Protein AF-A0ABC9BM10-F1 (afdb_monomer_lite)

InterPro domains:
  IPR013746 Hydroxymethylglutaryl-coenzyme A synthase, C-terminal domain [PF08540] (1-40)
  IPR016039 Thiolase-like [G3DSA:3.40.47.10] (1-42)

Organism: NCBI:txid240449

Structure (mmCIF, N/CA/C/O backbone):
data_AF-A0ABC9BM10-F1
#
_entry.id   AF-A0ABC9BM10-F1
#
loop_
_atom_site.group_PDB
_atom_site.id
_atom_site.type_symbol
_atom_site.label_atom_id
_atom_site.label_alt_id
_atom_site.label_comp_id
_atom_site.label_asym_id
_atom_site.label_entity_id
_atom_site.label_seq_id
_atom_site.pdbx_PDB_ins_code
_atom_site.Cartn_x
_atom_site.Cartn_y
_atom_site.Cartn_z
_atom_site.occupancy
_atom_site.B_iso_or_equiv
_atom_site.auth_seq_id
_atom_site.auth_comp_id
_atom_site.auth_asym_id
_atom_site.auth_atom_id
_atom_site.pdbx_PDB_model_num
ATOM 1 N N . MET A 1 1 ? 2.348 -15.339 -2.060 1.00 54.22 1 MET A N 1
ATOM 2 C CA . MET A 1 1 ? 3.045 -14.092 -1.654 1.00 54.22 1 MET A CA 1
ATOM 3 C C . MET A 1 1 ? 4.290 -13.814 -2.501 1.00 54.22 1 MET A C 1
ATOM 5 O O . MET A 1 1 ? 4.700 -12.663 -2.558 1.00 54.22 1 MET A O 1
ATOM 9 N N . GLU A 1 2 ? 4.836 -14.809 -3.210 1.00 70.31 2 GLU A N 1
ATOM 10 C CA . GLU A 1 2 ? 6.113 -14.702 -3.936 1.00 70.31 2 GLU A CA 1
ATOM 11 C C . GLU A 1 2 ? 6.107 -13.839 -5.204 1.00 70.31 2 GLU A C 1
ATOM 13 O O . GLU A 1 2 ? 7.055 -13.097 -5.412 1.00 70.31 2 GLU A O 1
ATOM 18 N N . HIS A 1 3 ? 5.044 -13.823 -6.016 1.00 69.06 3 HIS A N 1
ATOM 19 C CA . HIS A 1 3 ? 5.087 -13.136 -7.325 1.00 69.0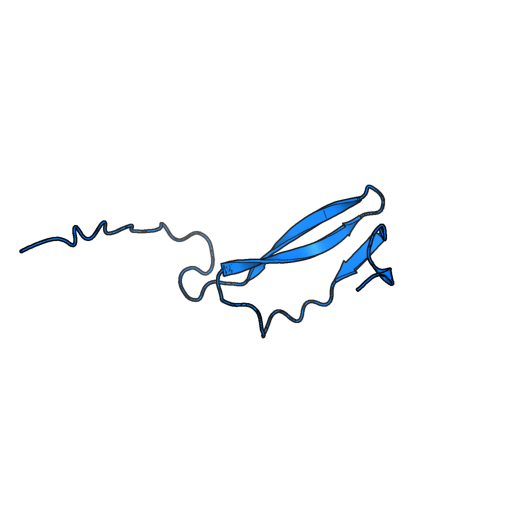6 3 HIS A CA 1
ATOM 20 C C . HIS A 1 3 ? 5.228 -11.605 -7.277 1.00 69.06 3 HIS A C 1
ATOM 22 O O . HIS A 1 3 ? 5.366 -10.969 -8.316 1.00 69.06 3 HIS A O 1
ATOM 28 N N . ARG A 1 4 ? 5.148 -10.992 -6.090 1.00 66.56 4 ARG A N 1
ATOM 29 C CA . ARG A 1 4 ? 5.294 -9.537 -5.924 1.00 66.56 4 ARG A CA 1
ATOM 30 C C . ARG A 1 4 ? 6.607 -9.132 -5.262 1.00 66.56 4 ARG A C 1
ATOM 32 O O . ARG A 1 4 ? 6.865 -7.937 -5.147 1.00 66.56 4 ARG A O 1
ATOM 39 N N . TYR A 1 5 ? 7.424 -10.089 -4.825 1.00 75.25 5 TYR A N 1
ATOM 40 C CA . TYR A 1 5 ? 8.752 -9.781 -4.308 1.00 75.25 5 TYR A CA 1
ATOM 41 C C . TYR A 1 5 ? 9.677 -9.435 -5.477 1.00 75.25 5 TYR A C 1
ATOM 43 O O . TYR A 1 5 ? 9.858 -10.233 -6.388 1.00 75.25 5 TYR A O 1
ATOM 51 N N . GLY A 1 6 ? 10.213 -8.212 -5.474 1.00 80.00 6 GLY A N 1
ATOM 52 C CA . GLY A 1 6 ? 11.063 -7.694 -6.554 1.00 80.00 6 GLY A CA 1
ATOM 53 C C . GLY A 1 6 ? 10.309 -7.098 -7.747 1.00 80.00 6 GLY A C 1
ATOM 54 O O . GLY A 1 6 ? 10.943 -6.586 -8.665 1.00 80.00 6 GLY A O 1
ATOM 55 N N . ALA A 1 7 ? 8.972 -7.106 -7.735 1.00 83.88 7 ALA A N 1
ATOM 56 C CA . 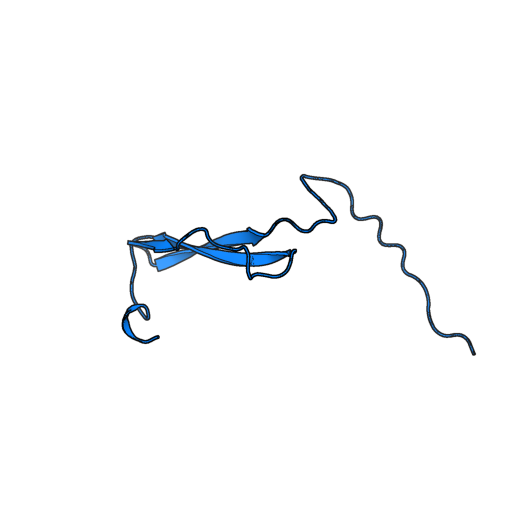ALA A 1 7 ? 8.194 -6.397 -8.744 1.00 83.88 7 ALA A CA 1
ATOM 57 C C . ALA A 1 7 ? 8.359 -4.874 -8.579 1.00 83.88 7 ALA A C 1
ATOM 59 O O . ALA A 1 7 ? 8.497 -4.364 -7.466 1.00 83.88 7 ALA A O 1
ATOM 60 N N . LYS A 1 8 ? 8.313 -4.146 -9.693 1.00 86.75 8 LYS A N 1
ATOM 61 C CA . LYS A 1 8 ? 8.362 -2.680 -9.755 1.00 86.75 8 LYS A CA 1
ATOM 62 C C . LYS A 1 8 ? 7.347 -2.189 -10.777 1.00 86.75 8 LYS A C 1
ATOM 64 O O . LYS A 1 8 ? 6.870 -2.992 -11.572 1.00 86.75 8 LYS A O 1
ATOM 69 N N . ASP A 1 9 ? 7.062 -0.892 -10.763 1.00 88.88 9 ASP A N 1
ATOM 70 C CA . ASP A 1 9 ? 6.099 -0.275 -11.683 1.00 88.88 9 ASP A CA 1
ATOM 71 C C . ASP A 1 9 ? 4.682 -0.863 -11.546 1.00 88.88 9 ASP A C 1
ATOM 73 O O . ASP A 1 9 ? 4.090 -1.398 -12.478 1.00 88.88 9 ASP A O 1
ATOM 77 N N . PHE A 1 10 ? 4.143 -0.822 -10.325 1.00 87.31 10 PHE A N 1
ATOM 78 C CA . PHE A 1 10 ? 2.787 -1.297 -10.057 1.00 87.31 10 PHE A CA 1
ATOM 79 C C . PHE A 1 10 ? 2.047 -0.409 -9.057 1.00 87.31 10 PHE A C 1
ATOM 81 O O . PHE A 1 10 ? 2.626 0.133 -8.109 1.00 87.31 10 PHE A O 1
ATOM 88 N N . GLU A 1 11 ? 0.731 -0.317 -9.238 1.00 88.25 11 GLU A N 1
ATOM 89 C CA . GLU A 1 11 ? -0.196 0.290 -8.283 1.00 88.25 11 GLU A CA 1
ATOM 90 C C . GLU A 1 11 ? -0.917 -0.814 -7.499 1.00 88.25 11 GLU A C 1
ATOM 92 O O . GLU A 1 11 ? -1.306 -1.852 -8.042 1.00 88.25 11 GLU A O 1
ATOM 97 N N . ARG A 1 12 ? -1.055 -0.631 -6.186 1.00 83.94 12 ARG A N 1
ATOM 98 C CA . ARG A 1 12 ? -1.780 -1.552 -5.312 1.00 83.94 12 ARG A CA 1
ATOM 99 C C . ARG A 1 12 ? -3.246 -1.124 -5.235 1.00 83.94 12 ARG A C 1
ATOM 101 O O . ARG A 1 12 ? -3.547 0.063 -5.157 1.00 83.94 12 ARG A O 1
ATOM 108 N N . SER A 1 13 ? -4.148 -2.110 -5.237 1.00 78.94 13 SER A N 1
ATOM 109 C CA . SER A 1 13 ? -5.586 -1.874 -5.060 1.00 78.94 13 SER A CA 1
ATOM 110 C C . SER A 1 13 ? -5.856 -1.054 -3.795 1.00 78.94 13 SER A C 1
ATOM 112 O O . SER A 1 13 ? -5.241 -1.291 -2.754 1.00 78.94 13 SER A O 1
ATOM 114 N N . LYS A 1 14 ? -6.771 -0.089 -3.909 1.00 75.56 14 LYS A N 1
ATOM 115 C CA . LYS A 1 14 ? -7.092 0.913 -2.879 1.00 75.56 14 LYS A CA 1
ATOM 116 C C . LYS A 1 14 ? -8.060 0.404 -1.810 1.00 75.56 14 LYS A C 1
ATOM 118 O O . LYS A 1 14 ? -8.458 1.184 -0.945 1.00 75.56 14 LYS A O 1
ATOM 123 N N . ASP A 1 15 ? -8.435 -0.874 -1.854 1.00 83.06 15 ASP A N 1
ATOM 124 C CA . ASP A 1 15 ? -9.257 -1.457 -0.800 1.00 83.06 15 ASP A CA 1
ATOM 125 C C . ASP A 1 15 ? -8.462 -1.502 0.513 1.00 83.06 15 ASP A C 1
ATOM 127 O O . ASP A 1 15 ? -7.521 -2.275 0.693 1.00 83.06 15 ASP A O 1
ATOM 131 N N . THR A 1 16 ? -8.813 -0.583 1.408 1.00 85.25 16 THR A N 1
ATOM 132 C CA . THR A 1 16 ? -8.196 -0.392 2.730 1.00 85.25 16 THR A CA 1
ATOM 133 C C . THR A 1 16 ? -9.223 -0.550 3.845 1.00 85.25 16 THR A C 1
ATOM 135 O O . THR A 1 16 ? -8.959 -0.221 5.001 1.00 85.25 16 THR A O 1
ATOM 138 N N . SER A 1 17 ? -10.396 -1.083 3.499 1.00 85.25 17 SER A N 1
ATOM 139 C CA . SER A 1 17 ? -11.554 -1.261 4.373 1.00 85.25 17 SER A CA 1
ATOM 140 C C . SER A 1 17 ? -11.229 -2.140 5.583 1.00 85.25 17 SER A C 1
ATOM 142 O O . SER A 1 17 ? -11.663 -1.852 6.694 1.00 85.25 17 SER A O 1
ATOM 144 N N . LEU A 1 18 ? -10.393 -3.164 5.379 1.00 89.75 18 LEU A N 1
ATOM 145 C CA . LEU A 1 18 ? -9.938 -4.090 6.422 1.00 89.75 18 LEU A CA 1
ATOM 146 C C . LEU A 1 18 ? -8.779 -3.550 7.270 1.00 89.75 18 LEU A C 1
ATOM 148 O O . LEU A 1 18 ? -8.387 -4.184 8.248 1.00 89.75 18 LEU A O 1
ATOM 152 N N . LEU A 1 19 ? -8.193 -2.409 6.898 1.00 88.88 19 LEU A N 1
ATOM 153 C CA . LEU A 1 19 ? -7.098 -1.829 7.662 1.00 88.88 19 LEU A CA 1
ATOM 154 C C . LEU A 1 19 ? -7.652 -0.996 8.826 1.00 88.88 19 LEU A C 1
ATOM 156 O O . LEU A 1 19 ? -8.590 -0.208 8.639 1.00 88.88 19 LEU A O 1
ATOM 160 N N . PRO A 1 20 ? -7.058 -1.106 10.023 1.00 88.56 20 PRO A N 1
ATOM 161 C CA . PRO A 1 20 ? -7.376 -0.207 11.119 1.00 88.56 20 PRO A CA 1
ATOM 162 C C . PRO A 1 20 ? -7.150 1.272 10.742 1.00 88.56 20 PRO A C 1
ATOM 164 O O . PRO A 1 20 ? -6.274 1.591 9.927 1.00 88.56 20 PRO A O 1
ATOM 167 N N . PRO A 1 21 ? -7.940 2.209 11.300 1.00 89.44 21 PRO A N 1
ATOM 168 C CA . PRO A 1 21 ? -7.699 3.640 11.137 1.00 89.44 21 PRO A CA 1
ATOM 169 C C . PRO A 1 21 ? -6.266 4.008 11.559 1.00 89.44 21 PRO A C 1
ATOM 171 O O . PRO A 1 21 ? -5.720 3.470 12.518 1.00 89.44 21 PRO A O 1
ATOM 174 N N . GLY 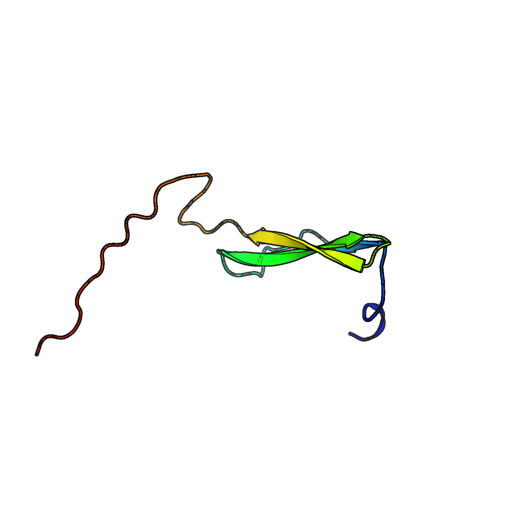A 1 22 ? -5.621 4.897 10.805 1.00 86.88 22 GLY A N 1
ATOM 175 C CA . GLY A 1 22 ? -4.242 5.309 11.062 1.00 86.88 22 GLY A CA 1
ATOM 176 C C . GLY A 1 22 ? -3.141 4.348 10.590 1.00 86.88 22 GLY A C 1
ATOM 177 O O . GLY A 1 22 ? -1.967 4.710 10.681 1.00 86.88 22 GLY A O 1
ATOM 178 N N . THR A 1 23 ? -3.476 3.179 10.033 1.00 91.25 23 THR A N 1
ATOM 179 C CA . THR A 1 23 ? -2.499 2.262 9.425 1.00 91.25 23 THR A CA 1
ATOM 180 C C . THR A 1 23 ? -1.875 2.858 8.160 1.00 91.25 23 THR A C 1
ATOM 182 O O . THR A 1 23 ? -2.577 3.361 7.279 1.00 91.25 23 THR A O 1
ATOM 185 N N . PHE A 1 24 ? -0.548 2.766 8.046 1.00 91.38 24 PHE A N 1
ATOM 186 C CA . PHE A 1 24 ? 0.164 3.066 6.806 1.00 91.38 24 PHE A CA 1
ATOM 187 C C . PHE A 1 24 ? 0.116 1.870 5.860 1.00 91.38 24 PHE A C 1
ATOM 189 O O . PHE A 1 24 ? 0.344 0.732 6.267 1.00 91.38 24 PHE A O 1
ATOM 196 N N . TYR A 1 25 ? -0.148 2.128 4.586 1.00 91.50 25 TYR A N 1
ATOM 197 C CA . TYR A 1 25 ? -0.226 1.103 3.555 1.00 91.50 25 TYR A CA 1
ATOM 198 C C . TYR A 1 25 ? 0.476 1.557 2.277 1.00 91.50 25 TYR A C 1
ATOM 200 O O . TYR A 1 25 ? 0.552 2.747 1.969 1.00 91.50 25 TYR A O 1
ATOM 208 N N . LEU A 1 26 ? 1.021 0.587 1.543 1.00 91.94 26 LEU A N 1
ATOM 209 C CA . LEU A 1 26 ? 1.710 0.817 0.275 1.00 91.94 26 LEU A CA 1
ATOM 210 C C . LEU A 1 26 ? 0.688 1.116 -0.826 1.00 91.94 26 LEU A C 1
ATOM 212 O O . LEU A 1 26 ? -0.208 0.306 -1.060 1.00 91.94 26 LEU A O 1
ATOM 216 N N . THR A 1 27 ? 0.853 2.235 -1.526 1.00 92.06 27 THR A N 1
ATOM 217 C CA . THR A 1 27 ? -0.017 2.638 -2.639 1.00 92.06 27 THR A CA 1
ATOM 218 C C . THR A 1 27 ? 0.550 2.211 -3.982 1.00 92.06 27 THR A C 1
ATOM 220 O O . THR A 1 27 ? -0.165 1.631 -4.792 1.00 92.06 27 THR A O 1
ATOM 223 N N . LYS A 1 28 ? 1.838 2.457 -4.222 1.00 92.50 28 LYS A N 1
ATOM 224 C CA . LYS A 1 28 ? 2.507 2.109 -5.478 1.00 92.50 28 LYS A CA 1
ATOM 225 C C . LYS A 1 28 ? 4.006 1.936 -5.292 1.00 92.50 28 LYS A C 1
ATOM 227 O O . LYS A 1 28 ? 4.592 2.473 -4.348 1.00 92.50 28 LYS A O 1
ATOM 232 N N . VAL A 1 29 ? 4.609 1.222 -6.231 1.00 92.31 29 VAL A N 1
ATOM 233 C CA . VAL A 1 29 ? 6.059 1.110 -6.395 1.00 92.31 29 VAL A CA 1
ATOM 234 C C . VAL A 1 29 ? 6.384 1.569 -7.805 1.00 92.31 29 VAL A C 1
ATOM 236 O O . VAL A 1 29 ? 5.805 1.056 -8.760 1.00 92.31 29 VAL A O 1
ATOM 239 N N . ASP A 1 30 ? 7.262 2.560 -7.943 1.00 92.00 30 ASP A N 1
ATOM 240 C CA . ASP A 1 30 ? 7.673 3.040 -9.266 1.00 92.00 30 ASP A CA 1
ATOM 241 C C . ASP A 1 30 ? 8.744 2.138 -9.903 1.00 92.00 30 ASP A C 1
ATOM 243 O O . ASP A 1 30 ? 9.252 1.193 -9.293 1.00 92.00 30 ASP A O 1
ATOM 247 N N . SER A 1 31 ? 9.088 2.414 -11.159 1.00 92.19 31 SER A N 1
ATOM 248 C CA . SER A 1 31 ? 10.137 1.703 -11.895 1.00 92.19 31 SER A CA 1
ATOM 249 C C . SER A 1 31 ? 11.533 1.808 -11.266 1.00 92.19 31 SER A C 1
ATOM 251 O O . SER A 1 31 ? 12.407 1.016 -11.631 1.00 92.19 31 SER A O 1
ATOM 253 N N . MET A 1 32 ? 11.735 2.744 -10.333 1.00 93.50 32 MET A N 1
ATOM 254 C CA . MET A 1 32 ? 12.961 2.950 -9.559 1.00 93.50 32 MET A CA 1
ATOM 255 C C . MET A 1 32 ? 12.899 2.283 -8.177 1.00 93.50 32 MET A C 1
ATOM 257 O O . MET A 1 32 ? 13.735 2.573 -7.324 1.00 93.50 32 MET A O 1
ATOM 261 N N . TYR A 1 33 ? 11.925 1.398 -7.942 1.00 90.94 33 TYR A N 1
ATOM 262 C CA . TYR A 1 33 ? 11.714 0.695 -6.671 1.00 90.94 33 TYR A CA 1
ATOM 263 C C . TYR A 1 33 ? 11.360 1.600 -5.483 1.00 90.94 33 TYR A C 1
ATOM 265 O O . TYR A 1 33 ? 11.397 1.166 -4.328 1.00 90.94 33 TYR A O 1
ATOM 273 N N . ARG A 1 34 ? 10.964 2.853 -5.720 1.00 92.50 34 ARG A N 1
ATOM 274 C CA . ARG A 1 34 ? 10.555 3.746 -4.636 1.00 92.50 34 ARG A CA 1
ATOM 275 C C . ARG A 1 34 ? 9.148 3.374 -4.203 1.00 92.50 34 ARG A C 1
ATOM 277 O O . ARG A 1 34 ? 8.206 3.367 -4.997 1.00 92.50 34 ARG A O 1
ATOM 284 N N . SER A 1 35 ? 9.024 3.060 -2.920 1.00 92.88 35 SER A N 1
ATOM 285 C CA . SER A 1 35 ? 7.760 2.698 -2.289 1.00 92.88 35 SER A CA 1
ATOM 286 C C . SER A 1 35 ? 7.043 3.946 -1.794 1.00 92.88 35 SER A C 1
ATOM 288 O O . SER A 1 35 ? 7.600 4.716 -1.012 1.00 92.88 35 SER A O 1
ATOM 290 N N . PHE A 1 36 ? 5.801 4.137 -2.229 1.00 92.00 36 PHE A N 1
ATOM 291 C CA . PHE A 1 36 ? 4.958 5.239 -1.781 1.00 92.00 36 PHE A CA 1
ATOM 292 C C . PHE A 1 36 ? 3.898 4.720 -0.824 1.00 92.00 36 PHE A C 1
ATOM 294 O O . PHE A 1 36 ? 3.216 3.736 -1.114 1.00 92.00 36 PHE A O 1
ATOM 301 N N . TYR A 1 37 ? 3.744 5.406 0.301 1.00 92.94 37 TYR A N 1
ATOM 302 C CA . TYR A 1 37 ? 2.804 5.030 1.346 1.00 92.94 37 TYR A CA 1
ATOM 303 C C . TYR A 1 37 ? 1.752 6.111 1.531 1.00 92.94 37 TYR A C 1
ATOM 305 O O . TYR A 1 37 ? 2.010 7.295 1.318 1.00 92.94 37 TYR A O 1
ATOM 313 N N . ASN A 1 38 ? 0.572 5.692 1.964 1.00 90.62 38 ASN A N 1
ATOM 314 C CA . ASN A 1 38 ? -0.460 6.583 2.463 1.00 90.62 38 ASN A CA 1
ATOM 315 C C . ASN A 1 38 ? -0.952 6.068 3.820 1.00 90.62 38 ASN A C 1
ATOM 317 O O . ASN A 1 38 ? -0.699 4.919 4.186 1.00 90.62 38 ASN A O 1
ATOM 321 N N . LYS A 1 39 ? -1.624 6.926 4.582 1.00 89.81 39 LYS A N 1
ATOM 322 C CA . LYS A 1 39 ? -2.198 6.596 5.886 1.00 89.81 39 LYS A CA 1
ATOM 323 C C . LYS A 1 39 ? -3.709 6.484 5.737 1.00 89.81 39 LYS A C 1
ATOM 325 O O . LYS A 1 39 ? -4.337 7.384 5.179 1.00 89.81 39 LYS A O 1
ATOM 330 N N . LYS A 1 40 ? -4.311 5.394 6.221 1.00 89.06 40 LYS A N 1
ATOM 331 C CA . LYS A 1 40 ? -5.775 5.302 6.284 1.00 89.06 40 LYS A CA 1
ATOM 332 C C . LYS A 1 40 ? -6.269 6.392 7.229 1.00 89.06 40 LYS A C 1
ATOM 334 O O . LYS A 1 40 ? -5.687 6.561 8.304 1.00 89.06 40 LYS A O 1
ATOM 339 N N . ALA A 1 41 ? -7.322 7.109 6.831 1.00 82.50 41 ALA A N 1
ATOM 340 C CA . ALA A 1 41 ? -7.963 8.100 7.685 1.00 82.50 41 ALA A CA 1
ATOM 341 C C . ALA A 1 41 ? -8.187 7.496 9.077 1.00 82.50 41 ALA A C 1
ATOM 343 O O . ALA A 1 41 ? -8.752 6.410 9.213 1.00 82.50 41 ALA A O 1
ATOM 344 N N . SER A 1 42 ? -7.628 8.160 10.085 1.00 69.19 42 SER A N 1
ATOM 345 C CA . SER A 1 42 ? -7.982 7.896 11.470 1.00 69.19 42 SER A CA 1
ATOM 346 C C . SER A 1 42 ? -9.281 8.643 11.710 1.00 69.19 42 SER A C 1
ATOM 348 O O . SER A 1 42 ? -9.331 9.822 11.358 1.00 69.19 42 SER A O 1
ATOM 350 N N . ASP A 1 43 ? -10.283 8.008 12.318 1.00 60.50 43 ASP A N 1
ATOM 351 C CA . ASP A 1 43 ? -11.532 8.673 12.731 1.00 60.50 43 ASP A CA 1
ATOM 352 C C . ASP A 1 43 ? -11.292 9.921 13.604 1.00 60.50 43 ASP A C 1
ATOM 354 O O . ASP A 1 43 ? -12.177 10.750 13.771 1.00 60.50 43 ASP A O 1
ATOM 358 N N . ASP A 1 44 ? -10.068 10.096 14.103 1.00 55.25 44 ASP A N 1
ATOM 359 C CA . ASP A 1 44 ? -9.697 11.190 14.986 1.00 55.25 44 ASP A CA 1
ATOM 360 C C . ASP A 1 44 ? -9.281 12.492 14.278 1.00 55.25 44 ASP A C 1
ATOM 362 O O . ASP A 1 44 ? -9.474 13.562 14.837 1.00 55.25 44 ASP A O 1
ATOM 366 N N . ILE A 1 45 ? -8.709 12.468 13.063 1.00 52.88 45 ILE A N 1
ATOM 367 C CA . ILE A 1 45 ? -8.201 13.700 12.420 1.00 52.88 45 ILE A CA 1
ATOM 368 C C . ILE A 1 45 ? -8.246 13.567 10.892 1.00 52.88 45 ILE A C 1
ATOM 370 O O . ILE A 1 45 ? -7.267 13.190 10.238 1.00 52.88 45 ILE A O 1
ATOM 374 N N . ALA A 1 46 ? -9.373 13.943 10.294 1.00 50.72 46 ALA A N 1
ATOM 375 C CA . ALA A 1 46 ? -9.355 14.438 8.926 1.00 50.72 46 ALA A CA 1
ATOM 376 C C . ALA A 1 46 ? -8.639 15.804 8.923 1.00 50.72 46 ALA A C 1
ATOM 378 O O . ALA A 1 46 ? -9.073 16.738 9.585 1.00 50.72 46 ALA A O 1
ATOM 379 N N . ALA A 1 47 ? -7.528 15.890 8.187 1.00 53.59 47 ALA A N 1
ATOM 380 C CA . ALA A 1 47 ? -6.854 17.121 7.765 1.00 53.59 47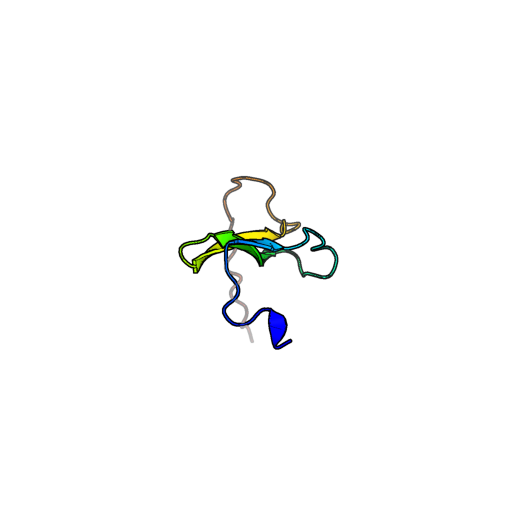 ALA A CA 1
ATOM 381 C C . ALA A 1 47 ? -6.438 18.132 8.868 1.00 53.59 47 ALA A C 1
ATOM 383 O O . ALA A 1 47 ? -7.183 19.020 9.263 1.00 53.59 47 ALA A O 1
ATOM 384 N N . GLY A 1 48 ? -5.165 18.091 9.282 1.00 49.06 48 GLY A N 1
ATOM 385 C CA . GLY A 1 48 ? -4.457 19.282 9.793 1.00 49.06 48 GLY A CA 1
ATOM 386 C C . GLY A 1 48 ? -4.828 19.813 11.189 1.00 49.06 48 GLY A C 1
ATOM 387 O O . GLY A 1 48 ? -4.337 20.874 11.580 1.00 49.06 48 GLY A O 1
ATOM 388 N N . GLY A 1 49 ? -5.651 19.102 11.959 1.00 42.03 49 GLY A N 1
ATOM 389 C CA . GLY A 1 49 ? -6.038 19.487 13.319 1.00 42.03 49 GLY A CA 1
ATOM 390 C C . GLY A 1 49 ? -4.986 19.124 14.370 1.00 42.03 49 GLY A C 1
ATOM 391 O O . GLY A 1 49 ? -4.494 18.002 14.413 1.00 42.03 49 GLY A O 1
ATOM 392 N N . LYS A 1 50 ? -4.633 20.090 15.223 1.00 46.28 50 LYS A N 1
ATOM 393 C CA . LYS A 1 50 ? -3.662 19.983 16.323 1.00 46.28 50 LYS A CA 1
ATOM 394 C C . LYS A 1 50 ? -4.011 18.809 17.256 1.00 46.28 50 LYS A C 1
ATOM 396 O O . LYS A 1 50 ? -5.100 18.790 17.822 1.00 46.28 50 LYS A O 1
ATOM 401 N N . ILE A 1 51 ? -3.071 17.890 17.479 1.00 50.44 51 ILE A N 1
ATOM 402 C CA . ILE A 1 51 ? -3.195 16.854 18.514 1.00 50.44 51 ILE A CA 1
ATOM 403 C C . ILE A 1 51 ? -3.148 17.555 19.878 1.00 50.44 51 ILE A C 1
ATOM 405 O O . ILE A 1 51 ? -2.097 18.049 20.286 1.00 50.44 51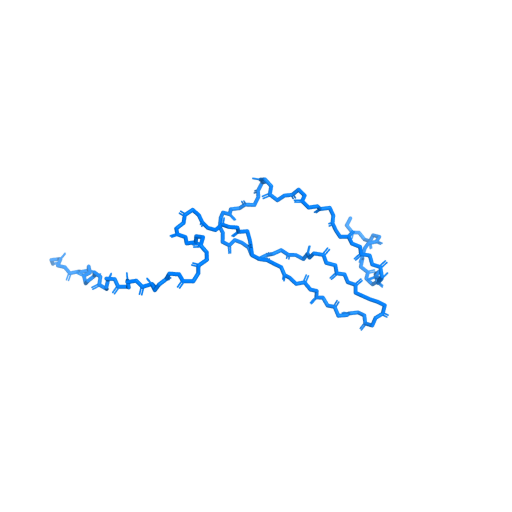 ILE A O 1
ATOM 409 N N . LYS A 1 52 ? -4.279 17.618 20.588 1.00 50.22 52 LYS A N 1
ATOM 410 C CA . LYS A 1 52 ? -4.286 17.943 22.018 1.00 50.22 52 LYS A CA 1
ATOM 411 C C . LYS A 1 52 ? -3.918 16.667 22.765 1.00 50.22 52 LYS A C 1
ATOM 413 O O . LYS A 1 52 ? -4.782 15.841 23.034 1.00 50.22 52 LYS A O 1
ATOM 418 N N . VAL A 1 53 ? -2.633 16.476 23.059 1.00 48.53 53 VAL A N 1
ATOM 419 C CA . VAL A 1 53 ? -2.215 15.380 23.937 1.00 48.53 53 VAL A CA 1
ATOM 420 C C . VAL A 1 53 ? -2.545 15.791 25.374 1.00 48.53 53 VAL A C 1
ATOM 422 O O . VAL A 1 53 ? -1.888 16.645 25.965 1.00 48.53 53 VAL A O 1
ATOM 425 N N . SER A 1 54 ? -3.625 15.257 25.938 1.00 52.97 54 SER A N 1
ATOM 426 C CA . SER A 1 54 ? -3.809 15.282 27.388 1.00 52.97 54 SER A CA 1
ATOM 427 C C . SER A 1 54 ? -3.025 14.106 27.955 1.00 52.97 54 SER A C 1
ATOM 429 O O . SER A 1 54 ? -3.453 12.958 27.846 1.00 52.97 54 SER A O 1
ATOM 431 N N . ASN A 1 55 ? -1.852 14.392 28.518 1.00 54.88 55 ASN A N 1
ATOM 432 C CA . ASN A 1 55 ? -1.060 13.404 29.238 1.00 54.88 55 ASN A CA 1
ATOM 433 C C . ASN A 1 55 ? -1.755 13.104 30.576 1.00 54.88 55 ASN A C 1
ATOM 435 O O . ASN A 1 55 ? -1.518 13.779 31.577 1.00 54.88 55 ASN A O 1
ATOM 439 N N . GLY A 1 56 ? -2.676 12.140 30.570 1.00 53.91 56 GLY A N 1
ATOM 440 C CA . GLY A 1 56 ? -3.291 11.617 31.783 1.00 53.91 56 GLY A CA 1
ATOM 441 C C . GLY A 1 56 ? -2.256 10.825 32.576 1.00 53.91 56 GLY A C 1
ATOM 442 O O . GLY A 1 56 ? -1.921 9.704 32.213 1.00 53.91 56 GLY A O 1
ATOM 443 N N . ILE A 1 57 ? -1.734 11.423 33.644 1.00 55.78 57 ILE A N 1
ATOM 444 C CA . ILE A 1 57 ? -0.983 10.740 34.703 1.00 55.78 57 ILE A CA 1
ATOM 445 C C . ILE A 1 57 ? -1.885 9.674 35.337 1.00 55.78 57 ILE A C 1
ATOM 447 O O . ILE A 1 57 ? -2.704 9.976 36.200 1.00 55.78 57 ILE A O 1
ATOM 451 N N . ALA A 1 58 ? -1.754 8.427 34.897 1.00 56.50 58 ALA A N 1
ATOM 452 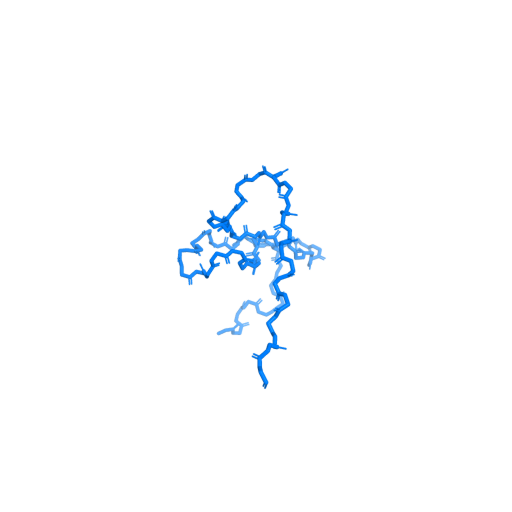C CA . ALA A 1 58 ? -2.384 7.282 35.537 1.00 56.50 58 ALA A CA 1
ATOM 453 C C . ALA A 1 58 ? -1.319 6.528 36.333 1.00 56.50 58 ALA A C 1
ATOM 455 O O . ALA A 1 58 ? -0.548 5.785 35.740 1.00 56.50 58 ALA A O 1
ATOM 456 N N . ASN A 1 59 ? -1.242 6.807 37.639 1.00 54.91 59 ASN A N 1
ATOM 457 C CA . ASN A 1 59 ? -0.917 5.867 38.722 1.00 54.91 59 ASN A CA 1
ATOM 458 C C . ASN A 1 59 ? -1.026 6.611 40.073 1.00 54.91 59 ASN A C 1
ATOM 460 O O . ASN A 1 59 ? -0.040 7.111 40.606 1.00 54.91 59 ASN A O 1
ATOM 464 N N . GLY A 1 60 ? -2.250 6.723 40.594 1.00 53.69 60 GLY A N 1
ATOM 465 C CA . GLY A 1 60 ? -2.517 6.500 42.024 1.00 53.69 60 GLY A CA 1
ATOM 466 C C . GLY A 1 60 ? -3.043 5.063 42.110 1.00 53.69 60 GLY A C 1
ATOM 467 O O . GLY A 1 60 ? -3.761 4.648 41.202 1.00 53.69 60 GLY A O 1
ATOM 468 N N . ILE A 1 61 ? -2.665 4.219 43.065 1.00 43.22 61 ILE A N 1
ATOM 469 C CA . ILE A 1 61 ? -2.662 4.358 44.528 1.00 43.22 61 ILE A CA 1
ATOM 470 C C . ILE A 1 61 ? -1.503 3.527 45.093 1.00 43.22 61 ILE A C 1
ATOM 472 O O . ILE A 1 61 ? -1.208 2.473 44.485 1.00 43.22 61 ILE A O 1
#

Secondary structure (DSSP, 8-state):
-GGGTT--SEEPP---TTSPTT-EEEEEE-TT--EEEEEPPPTT-SSS-------------

Sequence (61 aa):
MEHRYGAKDFERSKDTSLLPPGTFYLTKVDSMYRSFYNKKASDDIAAGGKIKVSNGIANGI

Radius of gyration: 17.67 Å; chains: 1; bounding box: 24×35×56 Å

Foldseek 3Di:
DPVPVVDACDADDPPCVPPAAQDKDWGHGHPVRDTDIDGHHHPPDDPDDDDPDPPPPDDDD

pLDDT: mean 74.99, std 17.34, range [42.03, 93.5]